Protein AF-A0A5K1BPV9-F1 (afdb_monomer)

Structure (mmCIF, N/CA/C/O backbone):
data_AF-A0A5K1BPV9-F1
#
_entry.id   AF-A0A5K1BPV9-F1
#
loop_
_atom_site.group_PDB
_atom_site.id
_atom_site.type_symbol
_atom_site.label_atom_id
_atom_site.label_alt_id
_atom_site.label_comp_id
_atom_site.label_asym_id
_atom_site.label_entity_id
_atom_site.label_seq_id
_atom_site.pdbx_PDB_ins_code
_atom_site.Cartn_x
_atom_site.Cartn_y
_atom_site.Cartn_z
_atom_site.occupancy
_atom_site.B_iso_or_equiv
_atom_site.auth_seq_id
_atom_site.auth_comp_id
_atom_site.auth_asym_id
_atom_site.auth_atom_id
_atom_site.pdbx_PDB_model_num
ATOM 1 N N . ASN A 1 1 ? 9.349 -9.970 -4.798 1.00 65.31 1 ASN A N 1
ATOM 2 C CA . ASN A 1 1 ? 9.065 -8.566 -5.150 1.00 65.31 1 ASN A CA 1
ATOM 3 C C . ASN A 1 1 ? 7.807 -8.163 -4.399 1.00 65.31 1 ASN A C 1
ATOM 5 O O . ASN A 1 1 ? 6.766 -8.747 -4.670 1.00 65.31 1 ASN A O 1
ATOM 9 N N . GLU A 1 2 ? 7.906 -7.275 -3.409 1.00 68.19 2 GLU A N 1
ATOM 10 C CA . GLU A 1 2 ? 6.808 -6.946 -2.473 1.00 68.19 2 GLU A CA 1
ATOM 11 C C . GLU A 1 2 ? 5.534 -6.473 -3.193 1.00 68.19 2 GLU A C 1
ATOM 13 O O . GLU A 1 2 ? 4.429 -6.887 -2.855 1.00 68.19 2 GLU A O 1
ATOM 18 N N . ILE A 1 3 ? 5.700 -5.706 -4.273 1.00 73.19 3 ILE A N 1
ATOM 19 C CA . ILE A 1 3 ? 4.596 -5.195 -5.096 1.00 73.19 3 ILE A CA 1
ATOM 20 C C . ILE A 1 3 ? 3.862 -6.314 -5.858 1.00 73.19 3 ILE A C 1
ATOM 22 O O . ILE A 1 3 ? 2.638 -6.285 -5.939 1.00 73.19 3 ILE A O 1
ATOM 26 N N . ASP A 1 4 ? 4.568 -7.326 -6.381 1.00 72.50 4 ASP A N 1
ATOM 27 C CA . ASP A 1 4 ? 3.927 -8.463 -7.076 1.00 72.50 4 ASP A CA 1
ATOM 28 C C . ASP A 1 4 ? 3.138 -9.344 -6.096 1.00 72.50 4 ASP A C 1
ATOM 30 O O . ASP A 1 4 ? 2.061 -9.832 -6.430 1.00 72.50 4 ASP A O 1
ATOM 34 N N . LEU A 1 5 ? 3.624 -9.485 -4.858 1.00 71.69 5 LEU A N 1
ATOM 35 C CA . LEU A 1 5 ? 2.897 -10.188 -3.804 1.00 71.69 5 LEU A CA 1
ATOM 36 C C . LEU A 1 5 ? 1.629 -9.417 -3.404 1.00 71.69 5 LEU A C 1
ATOM 38 O O . LEU A 1 5 ? 0.546 -9.998 -3.379 1.00 71.69 5 LEU A O 1
ATOM 42 N N . MET A 1 6 ? 1.742 -8.111 -3.147 1.00 71.44 6 MET A N 1
ATOM 43 C CA . MET A 1 6 ? 0.601 -7.278 -2.743 1.00 71.44 6 MET A CA 1
ATOM 44 C C . MET A 1 6 ? -0.428 -7.077 -3.861 1.00 71.44 6 MET A C 1
ATOM 46 O O . MET A 1 6 ? -1.619 -7.019 -3.586 1.00 71.44 6 MET A O 1
ATOM 50 N N . SER A 1 7 ? 0.005 -7.065 -5.123 1.00 69.75 7 SER A N 1
ATOM 51 C CA 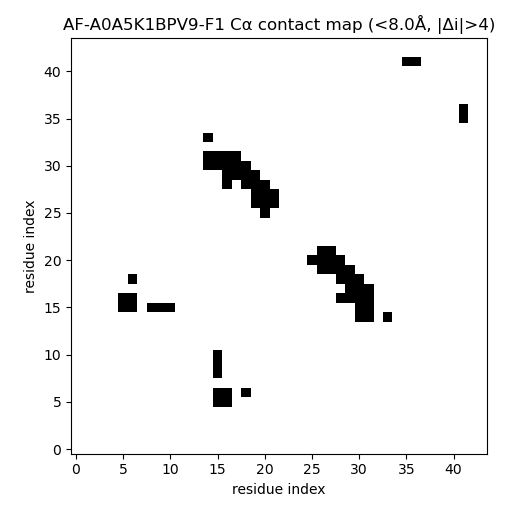. SER A 1 7 ? -0.875 -7.075 -6.302 1.00 69.75 7 SER A CA 1
ATOM 52 C C . SER A 1 7 ? -1.771 -8.323 -6.363 1.00 69.75 7 SER A C 1
ATOM 54 O O . SER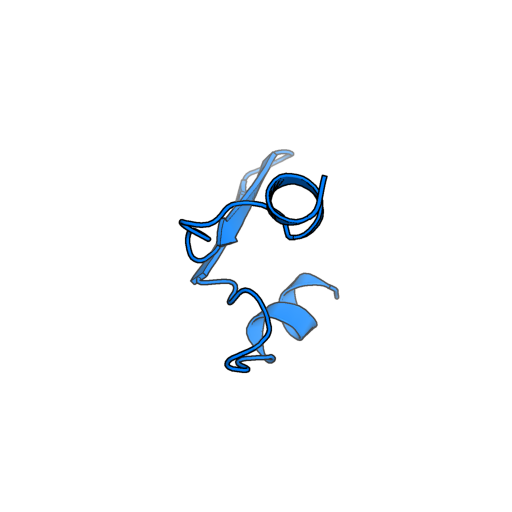 A 1 7 ? -2.924 -8.262 -6.795 1.00 69.75 7 SER A O 1
ATOM 56 N N . ARG A 1 8 ? -1.261 -9.475 -5.910 1.00 73.06 8 ARG A N 1
ATOM 57 C CA . ARG A 1 8 ? -1.971 -10.762 -5.989 1.00 73.06 8 ARG A CA 1
ATOM 58 C C . ARG A 1 8 ? -2.905 -11.018 -4.811 1.00 73.06 8 ARG A C 1
ATOM 60 O O . ARG A 1 8 ? -3.827 -11.823 -4.946 1.00 73.06 8 ARG A O 1
ATOM 67 N N . ILE A 1 9 ? -2.681 -10.372 -3.669 1.00 73.94 9 ILE A N 1
ATOM 68 C CA . ILE A 1 9 ? -3.460 -10.619 -2.454 1.00 73.94 9 ILE A CA 1
ATOM 69 C C . ILE A 1 9 ? -4.631 -9.637 -2.392 1.00 73.94 9 ILE A C 1
ATOM 71 O O . ILE A 1 9 ? -4.479 -8.473 -2.041 1.00 73.94 9 ILE A O 1
ATOM 75 N N . ARG A 1 10 ? -5.828 -10.145 -2.696 1.00 72.75 10 ARG A N 1
ATOM 76 C CA . ARG A 1 10 ? -7.103 -9.463 -2.444 1.00 72.75 10 ARG A CA 1
ATOM 77 C C . ARG A 1 10 ? -7.870 -10.253 -1.393 1.00 72.75 10 ARG A C 1
ATOM 79 O O . ARG A 1 10 ? -8.321 -11.362 -1.673 1.00 72.75 10 ARG A O 1
ATOM 86 N N . HIS A 1 11 ? -7.981 -9.708 -0.185 1.00 80.12 11 HIS A N 1
ATOM 87 C CA . HIS A 1 11 ? -8.686 -10.342 0.926 1.00 80.12 11 HIS A CA 1
ATOM 88 C C . HIS A 1 11 ? -9.473 -9.286 1.716 1.00 80.12 11 HIS A C 1
ATOM 90 O O . HIS A 1 11 ? -8.927 -8.216 1.960 1.00 80.12 11 HIS A O 1
ATOM 96 N N . PRO A 1 12 ? 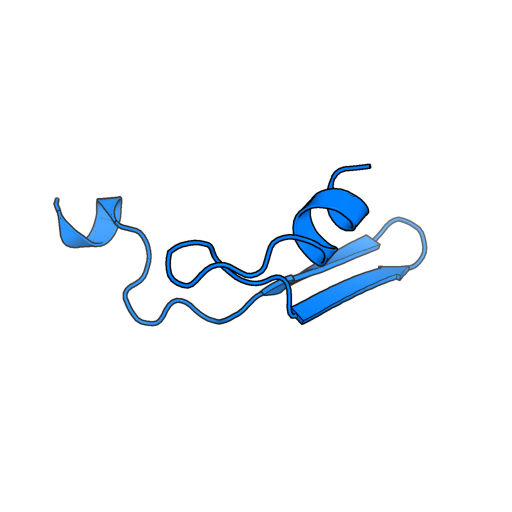-10.707 -9.570 2.176 1.00 76.69 12 PRO A N 1
ATOM 97 C CA . PRO A 1 12 ? -11.557 -8.593 2.872 1.00 76.69 12 PRO A CA 1
ATOM 98 C C . PRO A 1 12 ? -10.959 -8.002 4.161 1.00 76.69 12 PRO A C 1
ATOM 100 O O . PRO A 1 12 ? -11.384 -6.940 4.595 1.00 76.69 12 PRO A O 1
ATOM 103 N N . ASN A 1 13 ? -9.964 -8.664 4.756 1.00 81.69 13 ASN A N 1
ATOM 104 C CA . ASN A 1 13 ? -9.279 -8.200 5.972 1.00 81.69 13 ASN A CA 1
ATOM 105 C C . ASN A 1 13 ? -7.879 -7.612 5.711 1.00 81.69 13 ASN A C 1
ATOM 107 O O . ASN A 1 13 ? -7.131 -7.393 6.660 1.00 81.69 13 ASN A O 1
ATOM 111 N N . LEU A 1 14 ? -7.486 -7.421 4.449 1.00 80.44 14 LEU A N 1
ATOM 112 C CA . LEU A 1 14 ? -6.199 -6.834 4.084 1.00 80.44 14 LEU A CA 1
ATOM 113 C C . LEU A 1 14 ? -6.433 -5.613 3.200 1.00 80.44 14 LEU A C 1
ATOM 115 O O . LEU A 1 14 ? -7.255 -5.657 2.286 1.00 80.44 14 LEU A O 1
ATOM 119 N N . VAL A 1 15 ? -5.694 -4.532 3.458 1.00 81.81 15 VAL A N 1
ATOM 120 C CA . VAL A 1 15 ? -5.757 -3.343 2.606 1.00 81.81 15 VAL A CA 1
ATOM 121 C C . VAL A 1 15 ? -5.377 -3.719 1.174 1.00 81.81 15 VAL A C 1
ATOM 123 O O . VAL A 1 15 ? -4.319 -4.301 0.929 1.00 81.81 15 VAL A O 1
ATOM 126 N N . SER A 1 16 ? -6.260 -3.413 0.227 1.00 82.38 16 SER A N 1
ATOM 127 C CA . SER A 1 16 ? -6.029 -3.736 -1.178 1.00 82.38 16 SER A CA 1
ATOM 128 C C . SER A 1 16 ? -5.161 -2.661 -1.830 1.00 82.38 16 SER A C 1
ATOM 130 O O . SER A 1 16 ? -5.457 -1.466 -1.742 1.00 82.38 16 SER A O 1
ATOM 132 N N . LEU A 1 17 ? -4.090 -3.086 -2.506 1.00 85.44 17 LEU A N 1
ATOM 133 C CA . LEU A 1 17 ? -3.300 -2.217 -3.375 1.00 85.44 17 LEU A CA 1
ATOM 134 C C . LEU A 1 17 ? -4.089 -1.982 -4.671 1.00 85.44 17 LEU A C 1
ATOM 136 O O . LEU A 1 17 ? -4.341 -2.914 -5.431 1.00 85.44 17 LEU A O 1
ATOM 140 N N . LEU A 1 18 ? -4.476 -0.734 -4.923 1.00 84.44 18 LEU A N 1
ATOM 141 C CA 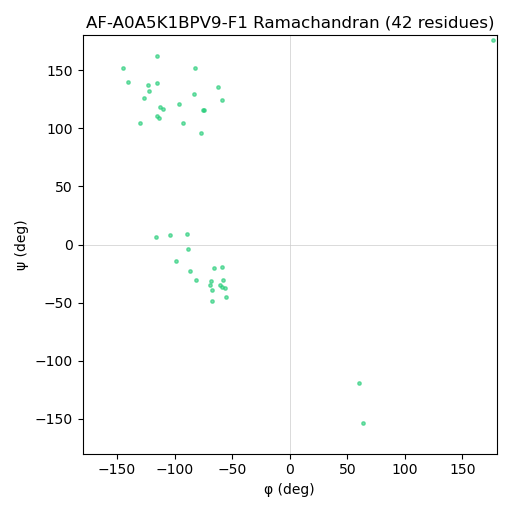. LEU A 1 18 ? -5.186 -0.325 -6.137 1.00 84.44 18 LEU A CA 1
ATOM 142 C C . LEU A 1 18 ? -4.223 -0.117 -7.310 1.00 84.44 18 LEU A C 1
ATOM 144 O O . LEU A 1 18 ? -4.586 -0.333 -8.464 1.00 84.44 18 LEU A O 1
ATOM 148 N N . GLY A 1 19 ? -2.989 0.294 -7.022 1.00 84.62 19 GLY A N 1
ATOM 149 C CA . GLY A 1 19 ? -1.960 0.494 -8.031 1.00 84.62 19 GLY A CA 1
ATOM 150 C C . GLY A 1 19 ? -0.668 1.036 -7.444 1.00 84.62 19 GLY A C 1
ATOM 151 O O . GLY A 1 19 ? -0.567 1.334 -6.256 1.00 84.62 19 GLY A O 1
ATOM 152 N N . TYR A 1 20 ? 0.337 1.171 -8.296 1.00 87.25 20 TYR A N 1
ATOM 153 C CA . TYR A 1 20 ? 1.620 1.748 -7.932 1.00 87.25 20 TYR A CA 1
ATOM 154 C C . TYR A 1 20 ? 2.178 2.549 -9.108 1.00 87.25 20 TYR A C 1
ATOM 156 O O . TYR A 1 20 ? 1.885 2.256 -10.266 1.00 87.25 20 TYR A O 1
ATOM 164 N N . CYS A 1 21 ? 2.974 3.569 -8.811 1.00 85.44 21 CYS A N 1
ATOM 165 C CA . CYS A 1 21 ? 3.700 4.346 -9.805 1.00 85.44 21 CYS A CA 1
ATOM 166 C C . CYS A 1 21 ? 5.174 4.368 -9.415 1.00 85.44 21 CYS A C 1
ATOM 168 O O . CYS A 1 21 ? 5.517 4.726 -8.291 1.00 85.44 21 CYS A O 1
ATOM 170 N N . VAL A 1 22 ? 6.033 3.971 -10.348 1.00 87.25 22 VAL A N 1
ATOM 171 C CA . VAL A 1 22 ? 7.487 4.078 -10.219 1.00 87.25 22 VAL A CA 1
ATOM 172 C C . VAL A 1 22 ? 7.938 5.059 -11.286 1.00 87.25 22 VAL A C 1
ATOM 174 O O . VAL A 1 22 ? 7.844 4.764 -12.478 1.00 87.25 22 VAL A O 1
ATOM 177 N N . HIS A 1 23 ? 8.382 6.240 -10.867 1.00 87.38 23 HIS A N 1
ATOM 178 C CA . HIS A 1 23 ? 8.880 7.275 -11.764 1.00 87.38 23 HIS A CA 1
ATOM 179 C C . HIS A 1 23 ? 10.234 7.790 -11.274 1.00 87.38 23 HIS A C 1
ATOM 181 O O . HIS A 1 23 ? 10.315 8.546 -10.305 1.00 87.38 23 HIS A O 1
ATOM 187 N N . GLY A 1 24 ? 11.306 7.372 -11.954 1.00 87.38 24 GLY A N 1
ATOM 188 C CA . GLY A 1 24 ? 12.677 7.688 -11.553 1.00 87.38 24 GLY A CA 1
ATOM 189 C C . GLY A 1 24 ? 12.981 7.143 -10.158 1.00 87.38 24 GLY A C 1
ATOM 190 O O . GLY A 1 24 ? 12.890 5.941 -9.929 1.00 87.38 24 GLY A O 1
ATOM 191 N N . GLU A 1 25 ? 13.304 8.040 -9.228 1.00 89.06 25 GLU A N 1
ATOM 192 C CA . GLU A 1 25 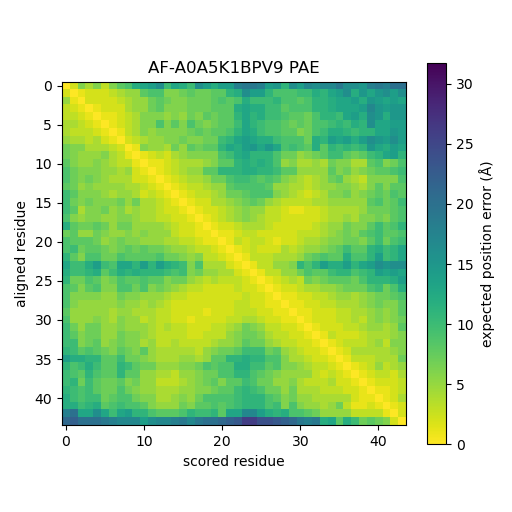? 13.558 7.715 -7.815 1.00 89.06 25 GLU A CA 1
ATOM 193 C C . GLU A 1 25 ? 12.286 7.731 -6.950 1.00 89.06 25 GLU A C 1
ATOM 195 O O . GLU A 1 25 ? 12.329 7.417 -5.762 1.00 89.06 25 GLU A O 1
ATOM 200 N N . THR A 1 26 ? 11.139 8.103 -7.524 1.00 84.81 26 THR A N 1
ATOM 201 C CA . THR A 1 26 ? 9.882 8.229 -6.781 1.00 84.81 26 THR A CA 1
ATOM 202 C C . THR A 1 26 ? 9.044 6.965 -6.916 1.00 84.81 26 THR A C 1
ATOM 204 O O . THR A 1 26 ? 8.624 6.600 -8.016 1.00 84.81 26 THR A O 1
ATOM 207 N N . ASN A 1 27 ? 8.742 6.342 -5.777 1.00 88.19 27 ASN A N 1
ATOM 208 C CA . ASN A 1 27 ? 7.850 5.190 -5.673 1.00 88.19 27 ASN A CA 1
ATOM 209 C C . ASN A 1 27 ? 6.582 5.594 -4.918 1.00 88.19 27 ASN A C 1
ATOM 211 O O . ASN A 1 27 ? 6.639 5.976 -3.751 1.00 88.19 27 ASN A O 1
ATOM 215 N N . LEU A 1 28 ? 5.437 5.499 -5.584 1.00 89.31 28 LEU A N 1
ATOM 216 C CA . LEU A 1 28 ? 4.119 5.804 -5.035 1.00 89.31 28 LEU A CA 1
ATOM 217 C C . LEU A 1 28 ? 3.279 4.530 -5.003 1.00 89.31 28 LEU A C 1
ATOM 219 O O . LEU A 1 28 ? 3.270 3.758 -5.963 1.00 89.31 28 LEU A O 1
ATOM 223 N N . LEU A 1 29 ? 2.534 4.343 -3.916 1.00 88.31 29 LEU A N 1
ATOM 224 C CA . LEU A 1 29 ? 1.603 3.232 -3.735 1.00 88.31 29 LEU A CA 1
ATOM 225 C C . LEU A 1 29 ? 0.207 3.796 -3.482 1.00 88.31 29 LEU A C 1
ATOM 227 O O . LEU A 1 29 ? 0.033 4.699 -2.665 1.00 88.31 29 LEU A O 1
ATOM 231 N N . VAL A 1 30 ? -0.779 3.269 -4.200 1.00 88.69 30 VAL A N 1
ATOM 232 C CA . VAL A 1 30 ? -2.180 3.673 -4.100 1.00 88.69 30 VAL A CA 1
ATOM 233 C C . VAL A 1 30 ? -2.944 2.530 -3.450 1.00 88.69 30 VAL A C 1
ATOM 235 O O . VAL A 1 30 ? -3.032 1.444 -4.021 1.00 88.69 30 VAL A O 1
ATOM 238 N N . TYR A 1 31 ? -3.502 2.776 -2.269 1.00 87.94 31 TYR A N 1
ATOM 239 C CA . TYR A 1 31 ? -4.290 1.813 -1.501 1.00 87.94 31 TYR A CA 1
ATOM 240 C C . TYR A 1 31 ? -5.740 2.265 -1.371 1.00 87.94 31 TYR A C 1
ATOM 242 O O . TYR A 1 31 ? -6.057 3.443 -1.544 1.00 87.94 31 TYR A O 1
ATOM 250 N N . GLU A 1 32 ? -6.612 1.325 -1.024 1.00 84.62 32 GLU A N 1
ATOM 251 C CA . GLU A 1 32 ? -7.951 1.652 -0.551 1.00 84.62 32 GLU A CA 1
ATOM 252 C C . GLU A 1 32 ? -7.886 2.458 0.757 1.00 84.62 32 GLU A C 1
ATOM 254 O O . GLU A 1 32 ? -7.107 2.154 1.664 1.00 84.62 32 GLU A O 1
ATOM 259 N N . LEU A 1 33 ? -8.695 3.517 0.847 1.00 85.19 33 LEU A N 1
ATOM 260 C CA . LEU A 1 33 ? -8.730 4.379 2.022 1.00 85.19 33 LEU A CA 1
ATOM 261 C C . LEU A 1 33 ? -9.449 3.675 3.178 1.00 85.19 33 LEU A C 1
ATOM 263 O O . LEU A 1 33 ? -10.660 3.463 3.136 1.00 85.19 33 LEU A O 1
ATOM 267 N N . MET A 1 34 ? -8.717 3.406 4.255 1.00 87.44 34 MET A N 1
ATOM 268 C CA . MET A 1 34 ? -9.286 2.922 5.513 1.00 87.44 34 MET A CA 1
ATOM 269 C C . MET A 1 34 ? -9.937 4.084 6.275 1.00 87.44 34 MET A C 1
ATOM 271 O O . MET A 1 34 ? -9.2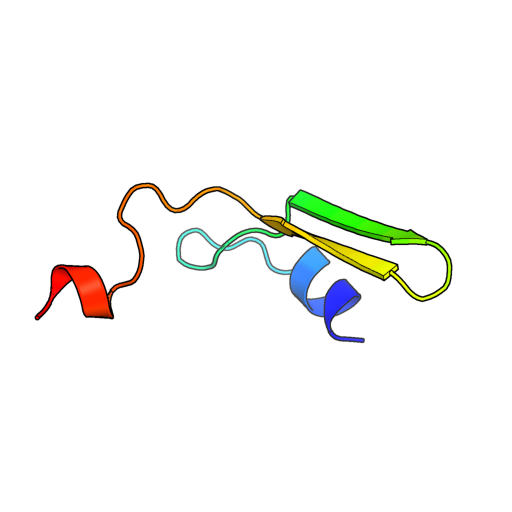61 4.814 6.998 1.00 87.44 34 MET A O 1
ATOM 275 N N . GLN A 1 35 ? -11.253 4.264 6.125 1.00 85.00 35 GLN A N 1
ATOM 276 C CA . GLN A 1 35 ? -11.990 5.378 6.750 1.00 85.00 35 GLN A CA 1
ATOM 277 C C . GLN A 1 35 ? -11.869 5.419 8.283 1.00 85.00 35 GLN A C 1
ATOM 279 O O . GLN A 1 35 ? -11.870 6.500 8.863 1.00 85.00 35 GLN A O 1
ATOM 284 N N . ASN A 1 36 ? -11.716 4.258 8.926 1.00 85.50 36 ASN A N 1
ATOM 285 C CA . ASN A 1 36 ? -11.632 4.135 10.386 1.00 85.50 36 ASN A CA 1
ATOM 286 C C . ASN A 1 36 ? -10.197 4.247 10.931 1.00 85.50 36 ASN A C 1
ATOM 288 O O . ASN A 1 36 ? -9.963 3.978 12.106 1.00 85.50 36 ASN A O 1
ATOM 292 N N . GLY A 1 37 ? -9.230 4.627 10.090 1.00 83.56 37 GLY A N 1
ATOM 293 C CA . GLY A 1 37 ? -7.840 4.782 10.507 1.00 83.56 37 GLY A CA 1
ATOM 294 C C . GLY A 1 37 ? -7.202 3.469 10.967 1.00 83.56 37 GLY A C 1
ATOM 295 O O . GLY A 1 37 ? -7.563 2.380 10.516 1.00 83.56 37 GLY A O 1
ATOM 296 N N . THR A 1 38 ? -6.194 3.571 11.834 1.00 86.25 38 THR A N 1
ATOM 297 C CA . THR A 1 38 ? -5.477 2.402 12.355 1.00 86.25 38 THR A CA 1
ATOM 298 C C . THR A 1 38 ? -6.234 1.778 13.518 1.00 86.25 38 THR A C 1
ATOM 300 O O . THR A 1 38 ? -6.912 2.468 14.278 1.00 86.25 38 THR A O 1
ATOM 303 N N . LEU A 1 39 ? -6.061 0.471 13.711 1.00 85.19 39 LEU A N 1
ATOM 304 C CA . LEU A 1 39 ? -6.643 -0.229 14.855 1.00 85.19 39 LEU A CA 1
ATOM 305 C C . LEU A 1 39 ? -6.153 0.353 16.193 1.00 85.19 39 LEU A C 1
ATOM 307 O O . LEU A 1 39 ? -6.936 0.479 17.127 1.00 85.19 39 LEU A O 1
ATOM 311 N N . GLU A 1 40 ? -4.883 0.762 16.253 1.00 89.12 40 GLU A N 1
ATOM 312 C CA . GLU A 1 40 ? -4.301 1.469 17.400 1.00 89.12 40 GLU A CA 1
ATOM 313 C C . GLU A 1 40 ? -5.097 2.736 17.743 1.00 89.12 40 GLU A C 1
ATOM 315 O O . GLU A 1 40 ? -5.457 2.932 18.896 1.00 89.12 40 GLU A O 1
ATOM 320 N N . SER A 1 41 ? -5.463 3.545 16.741 1.00 83.69 41 SER A N 1
ATOM 321 C CA . SER A 1 41 ? -6.231 4.780 16.957 1.00 83.69 41 SER A CA 1
ATOM 322 C C . SER A 1 41 ? -7.654 4.551 17.474 1.00 83.69 41 SER A C 1
ATOM 324 O O . SER A 1 41 ? -8.265 5.471 18.005 1.00 83.69 41 SER A O 1
ATOM 326 N N . GLN A 1 42 ? -8.196 3.346 17.287 1.00 82.50 42 GLN A N 1
ATOM 327 C CA . GLN A 1 42 ? -9.570 3.001 17.656 1.00 82.50 42 GL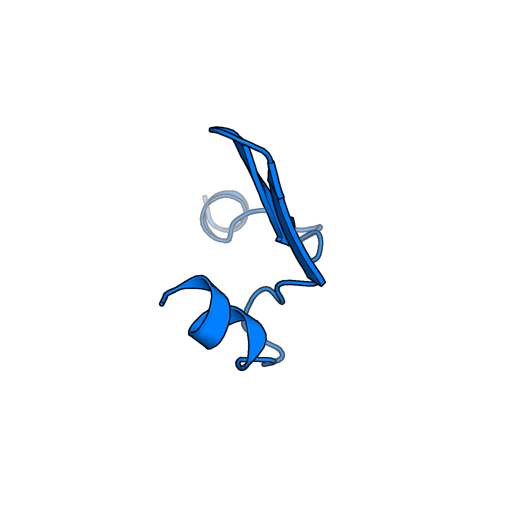N A CA 1
ATOM 328 C C . GLN A 1 42 ? -9.658 2.264 19.002 1.00 82.50 42 GLN A C 1
ATOM 330 O O . GLN A 1 42 ? -10.752 2.126 19.543 1.00 82.50 42 GLN A O 1
ATOM 335 N N . LEU A 1 43 ? -8.535 1.761 19.530 1.00 85.12 43 LEU A N 1
ATOM 336 C CA . LEU A 1 43 ? -8.481 0.954 20.757 1.00 85.12 43 LEU A CA 1
ATOM 337 C C . LEU A 1 43 ? -7.691 1.611 21.905 1.00 85.12 43 LEU A C 1
ATOM 339 O O . LEU A 1 43 ? -7.502 0.963 22.936 1.00 85.12 43 LEU A O 1
ATOM 343 N N . HIS A 1 44 ? -7.249 2.861 21.740 1.00 60.19 44 HIS A N 1
ATOM 344 C CA . HIS A 1 44 ? -6.541 3.649 22.755 1.00 60.19 44 HIS A CA 1
ATOM 345 C C . HIS A 1 44 ? -7.382 4.809 23.290 1.00 60.19 44 HIS A C 1
ATOM 347 O O 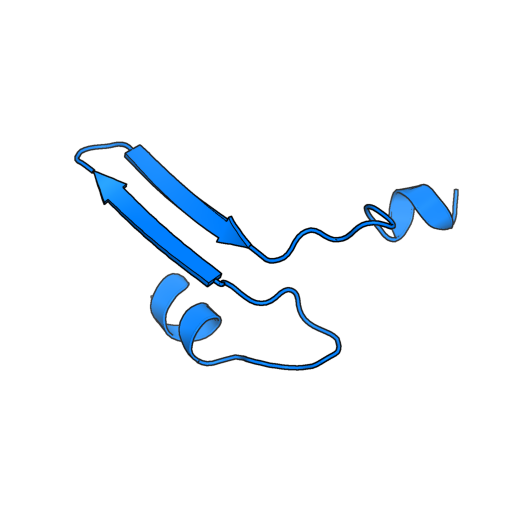. HIS A 1 44 ? -7.876 5.613 22.4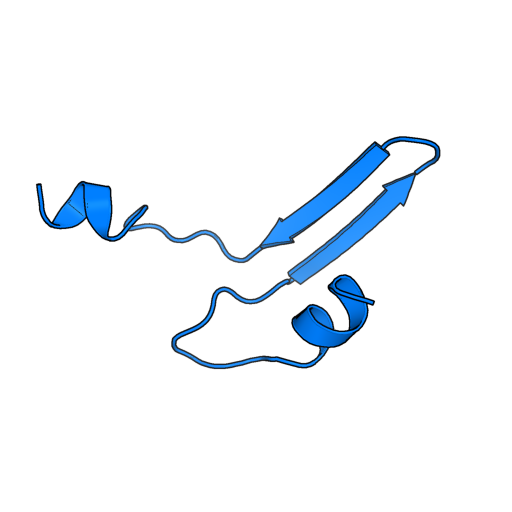69 1.00 60.19 44 HIS A O 1
#

pLDDT: mean 81.45, std 7.25, range [60.19, 89.31]

Mean predicted aligned error: 6.56 Å

Nearest PDB structures (foldseek):
  4qd6-assembly2_B  TM=8.955E-01  e=1.443E-01  Homo sapiens
  6hjk-assembly1_A  TM=8.231E-01  e=7.799E-02  Homo sapiens
  4ppc-assembly3_A  TM=8.613E-01  e=1.896E-01  Homo sapiens
  5t5t-assembly1_A  TM=9.257E-01  e=4.022E-01  Rattus norvegicus
  4zhx-assembly1_A  TM=9.289E-01  e=5.660E-01  Homo sapiens

Radius of gyration: 12.92 Å; Cα contacts (8 Å, |Δi|>4): 35; chains: 1; bounding box: 26×19×34 Å

Sequence (44 aa):
NEIDLMSRIRHPNLVSLLGYCVHGETNLLVYELMQNGTLESQLH

Secondary structure (DSSP, 8-state):
-HHHHHHH---TTS--EEEEEEETTEEEEEE---TT--HHHHH-

InterPro domains:
  IPR000719 Protein kinase domain [PS50011] (1-44)
  IPR001245 Serine-threonine/tyrosine-protein kinase, catalytic domain [PF07714] (1-44)
  IPR011009 Protein kinase-like domain superfamily [SSF56112] (1-44)
  IPR051824 LRR Receptor-Like Ser/Thr Protein Kinase [PTHR48006] (1-44)

Solvent-accessible surface area (backbone atoms only — not comparable to full-atom values): 3006 Å² total; per-residue (Å²): 107,73,66,65,54,45,66,69,52,80,49,99,91,48,83,37,57,75,47,70,48,82,55,93,94,47,77,47,79,40,60,62,82,63,88,77,62,51,70,68,74,72,76,108

Foldseek 3Di:
DVVVVLQPDDDPPDWHFPDWDDDPPDTGTDTDDPPVPDPVVVPD

Organism: NCBI:txid210225